Protein AF-A0A1M4V3B3-F1 (afdb_monomer_lite)

Organism: NCBI:txid1121256

Sequence (159 aa):
MYYIPIIVGAFLYNYRYAIVFPVLSISGQLLTLYLPDKSDVLLTLFEISIPIYFVVFALIAKLKVKAEAVQEYYSKFSQSMQDTINALLSALEAKDLYTYNHSNRVSRLAKLIAQKMDLASKEIEKIYLAARLHDIGKIGINTTILNKPQKLSAEEFAL

pLDDT: mean 81.28, std 12.34, range [48.88, 98.0]

Structure (mmCIF, N/CA/C/O backbone):
data_AF-A0A1M4V3B3-F1
#
_entry.id   AF-A0A1M4V3B3-F1
#
loop_
_atom_site.group_PDB
_atom_site.id
_atom_site.type_symbol
_atom_site.label_atom_id
_atom_site.label_alt_id
_atom_site.label_comp_id
_atom_site.label_asym_id
_atom_site.label_entity_id
_atom_site.label_seq_id
_atom_site.pdbx_PDB_ins_code
_atom_site.Cartn_x
_atom_site.Cartn_y
_atom_site.Cartn_z
_atom_site.occupancy
_atom_site.B_iso_or_equiv
_atom_site.auth_seq_id
_atom_site.auth_comp_id
_atom_site.auth_asym_id
_atom_site.auth_atom_id
_atom_site.pdbx_PDB_model_num
ATOM 1 N N . MET A 1 1 ? 37.498 0.031 -35.276 1.00 48.88 1 MET A N 1
ATOM 2 C CA . MET A 1 1 ? 36.754 0.687 -34.172 1.00 48.88 1 MET A CA 1
ATOM 3 C C . MET A 1 1 ? 35.362 0.093 -33.891 1.00 48.88 1 MET A C 1
ATOM 5 O O . MET A 1 1 ? 34.797 0.418 -32.858 1.00 48.88 1 MET A O 1
ATOM 9 N N . TYR A 1 2 ? 34.824 -0.820 -34.713 1.00 52.53 2 TYR A N 1
ATOM 10 C CA . TYR A 1 2 ? 33.438 -1.320 -34.599 1.00 52.53 2 TYR A CA 1
ATOM 11 C C . TYR A 1 2 ? 33.130 -2.282 -33.429 1.00 52.53 2 TYR A C 1
ATOM 13 O O . TYR A 1 2 ? 31.967 -2.576 -33.174 1.00 52.53 2 TYR A O 1
ATOM 21 N N . TYR A 1 3 ? 34.137 -2.766 -32.694 1.00 53.47 3 TYR A N 1
ATOM 22 C CA . TYR A 1 3 ? 33.947 -3.783 -31.643 1.00 53.47 3 TYR A CA 1
ATOM 23 C C . TYR A 1 3 ? 33.715 -3.210 -30.238 1.00 53.47 3 TYR A C 1
ATOM 25 O O . TYR A 1 3 ? 33.175 -3.899 -29.376 1.00 53.47 3 TYR A O 1
ATOM 33 N N . ILE A 1 4 ? 34.075 -1.945 -29.998 1.00 61.44 4 ILE A N 1
ATOM 34 C CA . ILE A 1 4 ? 33.922 -1.302 -28.681 1.00 61.44 4 ILE A CA 1
ATOM 35 C C . ILE A 1 4 ? 32.439 -1.212 -28.260 1.00 61.44 4 ILE A C 1
ATOM 37 O O . ILE A 1 4 ? 32.133 -1.604 -27.134 1.00 61.44 4 ILE A O 1
ATOM 41 N N . PRO A 1 5 ? 31.487 -0.821 -29.134 1.00 60.59 5 PRO A N 1
ATOM 42 C CA . PRO A 1 5 ? 30.065 -0.797 -28.777 1.00 60.59 5 PRO A CA 1
ATOM 43 C C . PRO A 1 5 ? 29.489 -2.186 -28.466 1.00 60.59 5 PRO A C 1
ATOM 45 O O . PRO A 1 5 ? 28.605 -2.310 -27.624 1.00 60.59 5 PRO A O 1
ATOM 48 N N . ILE A 1 6 ? 30.014 -3.238 -29.107 1.00 59.03 6 ILE A N 1
ATOM 49 C CA . ILE A 1 6 ? 29.575 -4.629 -28.916 1.00 59.03 6 ILE A CA 1
ATOM 50 C C . ILE A 1 6 ? 30.006 -5.139 -27.538 1.00 59.03 6 ILE A C 1
ATOM 52 O O . ILE A 1 6 ? 29.197 -5.707 -26.806 1.00 59.03 6 ILE A O 1
ATOM 56 N N . ILE A 1 7 ? 31.263 -4.892 -27.159 1.00 63.47 7 ILE A N 1
ATOM 57 C CA . ILE A 1 7 ? 31.812 -5.303 -25.859 1.00 63.47 7 ILE A CA 1
ATOM 58 C C . ILE A 1 7 ? 31.117 -4.541 -24.721 1.00 63.47 7 ILE A C 1
ATOM 60 O O . ILE A 1 7 ? 30.726 -5.144 -23.722 1.00 63.47 7 ILE A O 1
ATOM 64 N N . VAL A 1 8 ? 30.887 -3.236 -24.893 1.00 63.16 8 VAL A N 1
ATOM 65 C CA . VAL A 1 8 ? 30.185 -2.402 -23.904 1.00 63.16 8 VAL A CA 1
ATOM 66 C C . VAL A 1 8 ? 28.704 -2.790 -23.795 1.00 63.16 8 VAL A C 1
ATOM 68 O O . VAL A 1 8 ? 28.176 -2.888 -22.688 1.00 63.16 8 VAL A O 1
ATOM 71 N N . GLY A 1 9 ? 28.041 -3.095 -24.915 1.00 58.53 9 GLY A N 1
ATOM 72 C CA . GLY A 1 9 ? 26.661 -3.587 -24.926 1.00 58.53 9 GLY A CA 1
ATOM 73 C C . GLY A 1 9 ? 26.503 -4.942 -24.229 1.00 58.53 9 GLY A C 1
ATOM 74 O O . GLY A 1 9 ? 25.547 -5.140 -23.480 1.00 58.53 9 GLY A O 1
ATOM 75 N N . ALA A 1 10 ? 27.469 -5.848 -24.410 1.00 59.47 10 ALA A N 1
ATOM 76 C CA . ALA A 1 10 ? 27.496 -7.149 -23.745 1.00 59.47 10 ALA A CA 1
ATOM 77 C C . ALA A 1 10 ? 27.733 -7.040 -22.231 1.00 59.47 10 ALA A C 1
ATOM 79 O O . ALA A 1 10 ? 27.096 -7.757 -21.458 1.00 59.47 10 ALA A O 1
ATOM 80 N N . PHE A 1 11 ? 28.617 -6.130 -21.814 1.00 62.00 11 PHE A N 1
ATOM 81 C CA . PHE A 1 11 ? 28.957 -5.917 -20.407 1.00 62.00 11 PHE A CA 1
ATOM 82 C C . PHE A 1 11 ? 27.821 -5.245 -19.621 1.00 62.00 11 PHE A C 1
ATOM 84 O O . PHE A 1 11 ? 27.613 -5.557 -18.452 1.00 62.00 11 PHE A O 1
ATOM 91 N N . LEU A 1 12 ? 27.058 -4.348 -20.256 1.00 58.66 12 LEU A N 1
ATOM 92 C CA . LEU A 1 12 ? 26.031 -3.556 -19.574 1.00 58.66 12 LEU A CA 1
ATOM 93 C C . LEU A 1 12 ? 24.624 -4.188 -19.563 1.00 58.66 12 LEU A C 1
ATOM 95 O O . LEU A 1 12 ? 23.831 -3.827 -18.695 1.00 58.66 12 LEU A O 1
ATOM 99 N N . TYR A 1 13 ? 24.276 -5.099 -20.489 1.00 59.50 13 TYR A N 1
ATOM 100 C CA . TYR A 1 13 ? 22.854 -5.399 -20.769 1.00 59.50 13 TYR A CA 1
ATOM 101 C C . TYR A 1 13 ? 22.441 -6.875 -20.885 1.00 59.50 13 TYR A C 1
ATOM 103 O O . TYR A 1 13 ? 21.422 -7.182 -21.509 1.00 59.50 13 TYR A O 1
ATOM 111 N N . ASN A 1 14 ? 23.135 -7.773 -20.181 1.00 61.94 14 ASN A N 1
ATOM 112 C CA . ASN A 1 14 ? 22.821 -9.207 -20.101 1.00 61.94 14 ASN A CA 1
ATOM 113 C C . ASN A 1 14 ? 23.063 -9.956 -21.438 1.00 61.94 14 ASN A C 1
ATOM 115 O O . ASN A 1 14 ? 22.655 -9.533 -22.520 1.00 61.94 14 ASN A O 1
ATOM 119 N N . TYR A 1 15 ? 23.735 -11.109 -21.366 1.00 58.41 15 TYR A N 1
ATOM 120 C CA . TYR A 1 15 ? 24.391 -11.778 -22.508 1.00 58.41 15 TYR A CA 1
ATOM 121 C C . TYR A 1 15 ? 23.460 -12.149 -23.678 1.00 58.41 15 TYR A C 1
ATOM 123 O O . TYR A 1 15 ? 23.917 -12.346 -24.803 1.00 58.41 15 TYR A O 1
ATOM 131 N N . ARG A 1 16 ? 22.147 -12.233 -23.431 1.00 59.16 16 ARG A N 1
ATOM 132 C CA . ARG A 1 16 ? 21.140 -12.670 -24.411 1.00 59.16 16 ARG A CA 1
ATOM 133 C C . ARG A 1 16 ? 20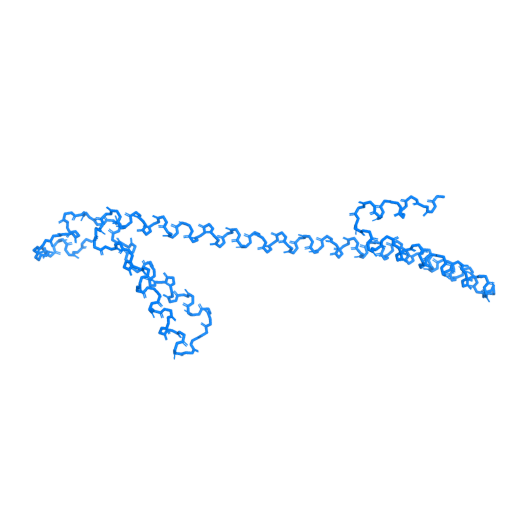.996 -11.733 -25.613 1.00 59.16 16 ARG A C 1
ATOM 135 O O . ARG A 1 16 ? 20.650 -12.204 -26.690 1.00 59.16 16 ARG A O 1
ATOM 142 N N . TYR A 1 17 ? 21.286 -10.441 -25.455 1.00 60.06 17 TYR A N 1
ATOM 143 C CA . TYR A 1 17 ? 21.164 -9.451 -26.538 1.00 60.06 17 TYR A CA 1
ATOM 144 C C . TYR A 1 17 ? 22.509 -9.074 -27.169 1.00 60.06 17 TYR A C 1
ATOM 146 O O . TYR A 1 17 ? 22.540 -8.498 -28.255 1.00 60.06 17 TYR A O 1
ATOM 154 N N . ALA A 1 18 ? 23.619 -9.473 -26.541 1.00 60.25 18 ALA A N 1
ATOM 155 C CA . ALA A 1 18 ? 24.977 -9.238 -27.027 1.00 60.25 18 ALA A CA 1
ATOM 156 C C . ALA A 1 18 ? 25.266 -9.916 -28.377 1.00 60.25 18 ALA A C 1
ATOM 158 O O . ALA A 1 18 ? 26.122 -9.452 -29.119 1.00 60.25 18 ALA A O 1
ATOM 159 N N . ILE A 1 19 ? 24.549 -11.000 -28.696 1.00 60.59 19 ILE A N 1
ATOM 160 C CA . ILE A 1 19 ? 24.744 -11.802 -29.915 1.00 60.59 19 ILE A CA 1
ATOM 161 C C . ILE A 1 19 ? 23.908 -11.263 -31.089 1.00 60.59 19 ILE A C 1
ATOM 163 O O . ILE A 1 19 ? 24.300 -11.400 -32.244 1.00 60.59 19 ILE A O 1
ATOM 167 N N . VAL A 1 20 ? 22.791 -10.583 -30.811 1.00 66.62 20 VAL A N 1
ATOM 168 C CA . VAL A 1 20 ? 21.861 -10.096 -31.846 1.00 66.62 20 VAL A CA 1
ATOM 169 C C . VAL A 1 20 ? 22.496 -8.987 -32.694 1.00 66.62 20 VAL A C 1
ATOM 171 O O . VAL A 1 20 ? 22.383 -8.997 -33.918 1.00 66.62 20 VAL A O 1
ATOM 174 N N . PHE A 1 21 ? 23.219 -8.062 -32.058 1.00 67.44 21 PHE A N 1
ATOM 175 C CA . PHE A 1 21 ? 23.859 -6.936 -32.744 1.00 67.44 21 PHE A CA 1
ATOM 176 C C . PHE A 1 21 ? 25.006 -7.352 -33.692 1.00 67.44 21 PHE A C 1
ATOM 178 O O . PHE A 1 21 ? 25.000 -6.900 -34.839 1.00 67.44 21 PHE A O 1
ATOM 185 N N . PRO A 1 22 ? 25.956 -8.228 -33.298 1.00 67.06 22 PRO A N 1
ATOM 186 C CA . PRO A 1 22 ? 26.978 -8.758 -34.202 1.00 67.06 22 PRO A CA 1
ATOM 187 C C . PRO A 1 22 ? 26.399 -9.499 -35.407 1.00 67.06 22 PRO A C 1
ATOM 189 O O . PRO A 1 22 ? 26.873 -9.303 -36.521 1.00 67.06 22 PRO A O 1
ATOM 192 N N . VAL A 1 23 ? 25.361 -10.317 -35.200 1.00 72.44 23 VAL A N 1
ATOM 193 C CA . VAL A 1 23 ? 24.738 -11.100 -36.279 1.00 72.44 23 VAL A CA 1
ATOM 194 C C . VAL A 1 23 ? 24.070 -10.183 -37.304 1.00 72.44 23 VAL A C 1
ATOM 196 O O . VAL A 1 23 ? 24.295 -10.353 -38.501 1.00 72.44 23 VAL A O 1
ATOM 199 N N . LEU A 1 24 ? 23.324 -9.167 -36.853 1.00 69.94 24 LEU A N 1
ATOM 200 C CA . LEU A 1 24 ? 22.742 -8.163 -37.748 1.00 69.94 24 LEU A CA 1
ATOM 201 C C . LEU A 1 24 ? 23.834 -7.398 -38.510 1.00 69.94 24 LEU A C 1
ATOM 203 O O . LEU A 1 24 ? 23.735 -7.281 -39.730 1.00 69.94 24 LEU A O 1
ATOM 207 N N . SER A 1 25 ? 24.902 -6.970 -37.821 1.00 69.69 25 SER A N 1
ATOM 208 C CA . SER A 1 25 ? 26.067 -6.283 -38.412 1.00 69.69 25 SER A CA 1
ATOM 209 C C . SER A 1 25 ? 26.710 -7.073 -39.555 1.00 69.69 25 SER A C 1
ATOM 211 O O . SER A 1 25 ? 26.855 -6.568 -40.670 1.00 69.69 25 SER A O 1
ATOM 213 N N . ILE A 1 26 ? 27.017 -8.347 -39.302 1.00 74.62 26 ILE A N 1
ATOM 214 C CA . ILE A 1 26 ? 27.638 -9.242 -40.284 1.00 74.62 26 ILE A CA 1
ATOM 215 C C . ILE A 1 26 ? 26.679 -9.516 -41.451 1.00 74.62 26 ILE A C 1
ATOM 217 O O . ILE A 1 26 ? 27.102 -9.513 -42.605 1.00 74.62 26 ILE A O 1
ATOM 221 N N . SER A 1 27 ? 25.383 -9.705 -41.179 1.00 73.88 27 SER A N 1
ATOM 222 C CA . SER A 1 27 ? 24.386 -9.951 -42.230 1.00 73.88 27 SER A CA 1
ATOM 223 C C . SER A 1 27 ? 24.193 -8.754 -43.173 1.00 73.88 27 SER A C 1
ATOM 225 O O . SER A 1 27 ? 24.071 -8.951 -44.381 1.00 73.88 27 SER A O 1
ATOM 227 N N . GLY A 1 28 ? 24.244 -7.521 -42.650 1.00 70.88 28 GLY A N 1
ATOM 228 C CA . GLY A 1 28 ? 24.169 -6.294 -43.450 1.00 70.88 28 GLY A CA 1
ATOM 229 C C . GLY A 1 28 ? 25.388 -6.116 -44.357 1.00 70.88 28 GLY A C 1
ATOM 230 O O . GLY A 1 28 ? 25.231 -5.846 -45.546 1.00 70.88 28 GLY A O 1
ATOM 231 N N . GLN A 1 29 ? 26.590 -6.371 -43.826 1.00 72.75 29 GLN A N 1
ATOM 232 C CA . GLN A 1 29 ? 27.839 -6.355 -44.603 1.00 72.75 29 GLN A CA 1
ATOM 233 C C . GLN A 1 29 ? 27.879 -7.452 -45.681 1.00 72.75 29 GLN A C 1
ATOM 235 O O . GLN A 1 29 ? 28.401 -7.241 -46.777 1.00 72.75 29 GLN A O 1
ATOM 240 N N . LEU A 1 30 ? 27.296 -8.623 -45.407 1.00 74.38 30 LEU A N 1
ATOM 241 C CA . LEU A 1 30 ? 27.206 -9.703 -46.389 1.00 74.38 30 LEU A CA 1
ATOM 242 C C . LEU A 1 30 ? 26.225 -9.365 -47.524 1.00 74.38 30 LEU A C 1
ATOM 244 O O . LEU A 1 30 ? 26.514 -9.641 -48.686 1.00 74.38 30 LEU A O 1
ATOM 248 N N . LEU A 1 31 ? 25.093 -8.724 -47.216 1.00 72.88 31 LEU A N 1
ATOM 249 C CA . LEU A 1 31 ? 24.098 -8.310 -48.214 1.00 72.88 31 LEU A CA 1
ATOM 250 C C . LEU A 1 31 ? 24.669 -7.288 -49.209 1.00 72.88 31 LEU A C 1
ATOM 252 O O . LEU A 1 31 ? 24.356 -7.336 -50.399 1.00 72.88 31 LEU A O 1
ATOM 256 N N . THR A 1 32 ? 25.552 -6.402 -48.747 1.00 70.31 32 THR A N 1
ATOM 257 C CA . THR A 1 32 ? 26.202 -5.395 -49.598 1.00 70.31 32 THR A CA 1
ATOM 258 C C . THR A 1 32 ? 27.200 -5.992 -50.591 1.00 70.31 32 THR A C 1
ATOM 260 O O . THR A 1 32 ? 27.402 -5.412 -51.652 1.00 70.31 32 THR A O 1
ATOM 263 N N . LEU A 1 33 ? 27.749 -7.184 -50.315 1.00 73.75 33 LEU A N 1
ATOM 264 C CA . LEU A 1 33 ? 28.568 -7.933 -51.280 1.00 73.75 33 LEU A CA 1
ATOM 265 C C . LEU A 1 33 ? 27.731 -8.539 -52.421 1.00 73.75 33 LEU A C 1
ATOM 267 O O . LEU A 1 33 ? 28.261 -8.772 -53.504 1.00 73.75 33 LEU A O 1
ATOM 271 N N . TYR A 1 34 ? 26.436 -8.785 -52.196 1.00 78.88 34 TYR A N 1
ATOM 272 C CA . TYR A 1 34 ? 25.531 -9.398 -53.176 1.00 78.88 34 TYR A CA 1
ATOM 273 C C . TYR A 1 34 ? 24.775 -8.384 -54.054 1.00 78.88 34 TYR A C 1
ATOM 275 O O . TYR A 1 34 ? 24.263 -8.765 -55.104 1.00 78.88 34 TYR A O 1
ATOM 283 N N . LEU A 1 35 ? 24.697 -7.108 -53.654 1.00 76.12 35 LEU A N 1
ATOM 284 C CA . LEU A 1 35 ? 23.976 -6.046 -54.377 1.00 76.12 35 LEU A CA 1
ATOM 285 C C . LEU A 1 35 ? 24.865 -4.801 -54.601 1.00 76.12 35 LEU A C 1
ATOM 287 O O . LEU A 1 35 ? 24.595 -3.742 -54.028 1.00 76.12 35 LEU A O 1
ATOM 291 N N . PRO A 1 36 ? 25.914 -4.908 -55.439 1.00 69.00 36 PRO A N 1
ATOM 292 C CA . PRO A 1 36 ? 26.947 -3.877 -55.581 1.00 69.00 36 PRO A CA 1
ATOM 293 C C . PRO A 1 36 ? 26.435 -2.558 -56.177 1.00 69.00 36 PRO A C 1
ATOM 295 O O . PRO A 1 36 ? 26.917 -1.497 -55.814 1.00 69.00 36 PRO A O 1
ATOM 298 N N . ASP A 1 37 ? 25.410 -2.592 -57.031 1.00 76.69 37 ASP A N 1
ATOM 299 C CA . ASP A 1 37 ? 24.889 -1.394 -57.717 1.00 76.69 37 ASP A CA 1
ATOM 300 C C . ASP A 1 37 ? 24.049 -0.474 -56.798 1.00 76.69 37 ASP A C 1
ATOM 302 O O . ASP A 1 37 ? 23.698 0.649 -57.149 1.00 76.69 37 ASP A O 1
ATOM 306 N N . LYS A 1 38 ? 23.703 -0.948 -55.590 1.00 67.62 38 LYS A N 1
ATOM 307 C CA . LYS A 1 38 ? 22.958 -0.191 -54.564 1.00 67.62 38 LYS A CA 1
ATOM 308 C C . LYS A 1 38 ? 23.687 -0.146 -53.215 1.00 67.62 38 LYS A C 1
ATOM 310 O O . LYS A 1 38 ? 23.074 0.221 -52.208 1.00 67.62 38 LYS A O 1
ATOM 315 N N . SER A 1 39 ? 24.966 -0.534 -53.175 1.00 69.69 39 SER A N 1
ATOM 316 C CA . SER A 1 39 ? 25.714 -0.759 -51.933 1.00 69.69 39 SER A CA 1
ATOM 317 C C . SER A 1 39 ? 25.824 0.490 -51.065 1.00 69.69 39 SER A C 1
ATOM 319 O O . SER A 1 39 ? 25.654 0.389 -49.856 1.00 69.69 39 SER A O 1
ATOM 321 N N . ASP A 1 40 ? 26.025 1.668 -51.658 1.00 76.31 40 ASP A N 1
ATOM 322 C CA . ASP A 1 40 ? 26.339 2.891 -50.903 1.00 76.31 40 ASP A CA 1
ATOM 323 C C . ASP A 1 40 ? 25.141 3.416 -50.101 1.00 76.31 40 ASP A C 1
ATOM 325 O O . ASP A 1 40 ? 25.266 3.801 -48.935 1.00 76.31 40 ASP A O 1
ATOM 329 N N . VAL A 1 41 ? 23.943 3.365 -50.689 1.00 78.44 41 VAL A N 1
ATOM 330 C CA . VAL A 1 41 ? 22.705 3.763 -50.000 1.00 78.44 41 VAL A CA 1
ATOM 331 C C . VAL A 1 41 ? 22.342 2.736 -48.926 1.00 78.44 41 VAL A C 1
ATOM 333 O O . VAL A 1 41 ? 21.962 3.111 -47.816 1.00 78.44 41 VAL A O 1
ATOM 336 N N . LEU A 1 42 ? 22.492 1.441 -49.223 1.00 73.88 42 LEU A N 1
ATOM 337 C CA . LEU A 1 42 ? 22.191 0.363 -48.276 1.00 73.88 42 LEU A CA 1
ATOM 338 C C . LEU A 1 42 ? 23.151 0.354 -47.078 1.00 73.88 42 LEU A C 1
ATOM 340 O O . LEU A 1 42 ? 22.691 0.195 -45.948 1.00 73.88 42 LEU A O 1
ATOM 344 N N . LEU A 1 43 ? 24.447 0.588 -47.300 1.00 72.56 43 LEU A N 1
ATOM 345 C CA . LEU A 1 43 ? 25.453 0.724 -46.242 1.00 72.56 43 LEU A CA 1
ATOM 346 C C . LEU A 1 43 ? 25.137 1.907 -45.328 1.00 72.56 43 LEU A C 1
ATOM 348 O O . LEU A 1 43 ? 25.102 1.748 -44.111 1.00 72.56 43 LEU A O 1
ATOM 352 N N . THR A 1 44 ? 24.821 3.066 -45.908 1.00 76.06 44 THR A N 1
ATOM 353 C CA . THR A 1 44 ? 24.503 4.273 -45.133 1.00 76.06 44 THR A CA 1
ATOM 354 C C . THR A 1 44 ? 23.259 4.076 -44.257 1.00 76.06 44 THR A C 1
ATOM 356 O O . THR A 1 44 ? 23.263 4.408 -43.071 1.00 76.06 44 THR A O 1
ATOM 359 N N . LEU A 1 45 ? 22.190 3.486 -44.807 1.00 76.38 45 LEU A N 1
ATOM 360 C CA . LEU A 1 45 ? 20.974 3.173 -44.043 1.00 76.38 45 LEU A CA 1
ATOM 361 C C . LEU A 1 45 ? 21.248 2.163 -42.923 1.00 76.38 45 LEU A C 1
ATOM 363 O O . LEU A 1 45 ? 20.711 2.289 -41.819 1.00 76.38 45 LEU A O 1
ATOM 367 N N . PHE A 1 46 ? 22.102 1.178 -43.197 1.00 74.69 46 PHE A N 1
ATOM 368 C CA . PHE A 1 46 ? 22.487 0.166 -42.228 1.00 74.69 46 PHE A CA 1
ATOM 369 C C . PHE A 1 46 ? 23.277 0.765 -41.058 1.00 74.69 46 PHE A C 1
ATOM 371 O O . PHE A 1 46 ? 22.909 0.549 -39.899 1.00 74.69 46 PHE A O 1
ATOM 378 N N . GLU A 1 47 ? 24.291 1.584 -41.341 1.00 75.94 47 GLU A N 1
ATOM 379 C CA . GLU A 1 47 ? 25.110 2.256 -40.327 1.00 75.94 47 GLU A CA 1
ATOM 380 C C . GLU A 1 47 ? 24.292 3.190 -39.428 1.00 75.94 47 GLU A C 1
ATOM 382 O O . GLU A 1 47 ? 24.537 3.240 -38.223 1.00 75.94 47 GLU A O 1
ATOM 387 N N . ILE A 1 48 ? 23.277 3.868 -39.974 1.00 79.12 48 ILE A N 1
ATOM 388 C CA . ILE A 1 48 ? 22.374 4.742 -39.206 1.00 79.12 48 ILE A CA 1
ATOM 389 C C . ILE A 1 48 ? 21.382 3.931 -38.354 1.00 79.12 48 ILE A C 1
ATOM 391 O O . ILE A 1 48 ? 20.999 4.361 -37.264 1.00 79.12 48 ILE A O 1
ATOM 395 N N . SER A 1 49 ? 20.974 2.740 -38.799 1.00 77.38 49 SER A N 1
ATOM 396 C CA . SER A 1 49 ? 20.005 1.912 -38.067 1.00 77.38 49 SER A CA 1
ATOM 397 C C . SER A 1 49 ? 20.561 1.351 -36.750 1.00 77.38 49 SER A C 1
ATOM 399 O O . SER A 1 49 ? 19.844 1.295 -35.750 1.00 77.38 49 SER A O 1
ATOM 401 N N . ILE A 1 50 ? 21.850 0.998 -36.703 1.00 77.31 50 ILE A N 1
ATOM 402 C CA . ILE A 1 50 ? 22.517 0.428 -35.519 1.00 77.31 50 ILE A CA 1
ATOM 403 C C . ILE A 1 50 ? 22.419 1.340 -34.279 1.00 77.31 50 ILE A C 1
ATOM 405 O O . ILE A 1 50 ? 21.944 0.866 -33.240 1.00 77.31 50 ILE A O 1
ATOM 409 N N . PRO A 1 51 ? 22.828 2.627 -34.326 1.00 80.31 51 PRO A N 1
ATOM 410 C CA . PRO A 1 51 ? 22.719 3.514 -33.173 1.00 80.31 51 PRO A CA 1
ATOM 411 C C . PRO A 1 51 ? 21.259 3.775 -32.789 1.00 80.31 51 PRO A C 1
ATOM 413 O O . PRO A 1 51 ? 20.968 3.881 -31.599 1.00 80.31 51 PRO A O 1
ATOM 416 N N . ILE A 1 52 ? 20.327 3.806 -33.750 1.00 82.12 52 ILE A N 1
ATOM 417 C CA . ILE A 1 52 ? 18.892 3.940 -33.459 1.00 82.12 52 ILE A CA 1
ATOM 418 C C . ILE A 1 52 ? 18.405 2.740 -32.640 1.00 82.12 52 ILE A C 1
ATOM 420 O O . ILE A 1 52 ? 17.806 2.930 -31.580 1.00 82.12 52 ILE A O 1
ATOM 424 N N . TYR A 1 53 ? 18.705 1.511 -33.070 1.00 79.12 53 TYR A N 1
ATOM 425 C CA . TYR A 1 53 ? 18.336 0.307 -32.322 1.00 79.12 53 TYR A CA 1
ATOM 426 C C . TYR A 1 53 ? 18.977 0.269 -30.935 1.00 79.12 53 TYR A C 1
ATOM 428 O O . TYR A 1 53 ? 18.309 -0.097 -29.968 1.00 79.12 53 TYR A O 1
ATOM 436 N N . PHE A 1 54 ? 20.238 0.691 -30.814 1.00 79.25 54 PHE A N 1
ATOM 437 C CA . PHE A 1 54 ? 20.920 0.780 -29.524 1.00 79.25 54 PHE A CA 1
ATOM 438 C C . PHE A 1 54 ? 20.223 1.765 -28.574 1.00 79.25 54 PHE A C 1
ATOM 440 O O . PHE A 1 54 ? 19.943 1.419 -27.425 1.00 79.25 54 PHE A O 1
ATOM 447 N N . VAL A 1 55 ? 19.880 2.966 -29.054 1.00 83.75 55 VAL A N 1
ATOM 448 C CA . VAL A 1 55 ? 19.179 3.984 -28.255 1.00 83.75 55 VAL A CA 1
ATOM 449 C C . VAL A 1 55 ? 17.787 3.500 -27.851 1.00 83.75 55 VAL A C 1
ATOM 451 O O . VAL A 1 55 ? 17.439 3.572 -26.672 1.00 83.75 55 VAL A O 1
ATOM 454 N N . VAL A 1 56 ? 17.002 2.958 -28.787 1.00 83.88 56 VAL A N 1
ATOM 455 C CA . VAL A 1 56 ? 15.658 2.423 -28.504 1.00 83.88 56 VAL A CA 1
ATOM 456 C C . VAL A 1 56 ? 15.727 1.306 -27.464 1.00 83.88 56 VAL A C 1
ATOM 458 O O . VAL A 1 56 ? 14.963 1.307 -26.497 1.00 83.88 56 VAL A O 1
ATOM 461 N N . PHE A 1 57 ? 16.673 0.381 -27.609 1.00 80.38 57 PHE A N 1
ATOM 462 C CA . PHE A 1 57 ? 16.872 -0.698 -26.649 1.00 80.38 57 PHE A CA 1
ATOM 463 C C . PHE A 1 57 ? 17.268 -0.171 -25.262 1.00 80.38 57 PHE A C 1
ATOM 465 O O . PHE A 1 57 ? 16.670 -0.577 -24.264 1.00 80.38 57 PHE A O 1
ATOM 472 N N . ALA A 1 58 ? 18.214 0.771 -25.184 1.00 79.62 58 ALA A N 1
ATOM 473 C CA . ALA A 1 58 ? 18.631 1.386 -23.924 1.00 79.62 58 ALA A CA 1
ATOM 474 C C . ALA A 1 58 ? 17.465 2.107 -23.222 1.00 79.62 58 ALA A C 1
ATOM 476 O O . ALA A 1 58 ? 17.324 2.018 -21.998 1.00 79.62 58 ALA A O 1
ATOM 477 N N . LEU A 1 59 ? 16.589 2.771 -23.985 1.00 83.81 59 LEU A N 1
ATOM 478 C CA . LEU A 1 59 ? 15.367 3.383 -23.460 1.00 83.81 59 LEU A CA 1
ATOM 479 C C . LEU A 1 59 ? 14.403 2.331 -22.901 1.00 83.81 59 LEU A C 1
ATOM 481 O O . LEU A 1 59 ? 13.937 2.490 -21.774 1.00 83.81 59 LEU A O 1
ATOM 485 N N . ILE A 1 60 ? 14.146 1.240 -23.628 1.00 85.00 60 ILE A N 1
ATOM 486 C CA . ILE A 1 60 ? 13.276 0.146 -23.162 1.00 85.00 60 ILE A CA 1
ATOM 487 C C . ILE A 1 60 ? 13.842 -0.499 -21.892 1.00 85.00 60 ILE A C 1
ATOM 489 O O . ILE A 1 60 ? 13.099 -0.729 -20.937 1.00 85.00 60 ILE A O 1
ATOM 493 N N . ALA A 1 61 ? 15.150 -0.756 -21.843 1.00 81.38 61 ALA A N 1
ATOM 494 C CA . ALA A 1 61 ? 15.809 -1.297 -20.658 1.00 81.38 61 ALA A CA 1
ATOM 495 C C . ALA A 1 61 ? 15.648 -0.357 -19.452 1.00 81.38 61 ALA A C 1
ATOM 497 O O . ALA A 1 61 ? 15.241 -0.791 -18.374 1.00 81.38 61 ALA A O 1
ATOM 498 N N . LYS A 1 62 ? 15.873 0.949 -19.643 1.00 84.88 62 LYS A N 1
ATOM 499 C CA . LYS A 1 62 ? 15.681 1.962 -18.594 1.00 84.88 62 LYS A CA 1
ATOM 500 C C . LYS A 1 62 ? 14.223 2.057 -18.136 1.00 84.88 62 LYS A C 1
ATOM 502 O O . LYS A 1 62 ? 13.978 2.248 -16.946 1.00 84.88 62 LYS A O 1
ATOM 507 N N . LEU A 1 63 ? 13.263 1.921 -19.053 1.00 88.50 63 LEU A N 1
ATOM 508 C CA . LEU A 1 63 ? 11.835 1.897 -18.726 1.00 88.50 63 LEU A CA 1
ATOM 509 C C . LEU A 1 63 ? 11.468 0.671 -17.886 1.00 88.50 63 LEU A C 1
ATOM 511 O O . LEU A 1 63 ? 10.736 0.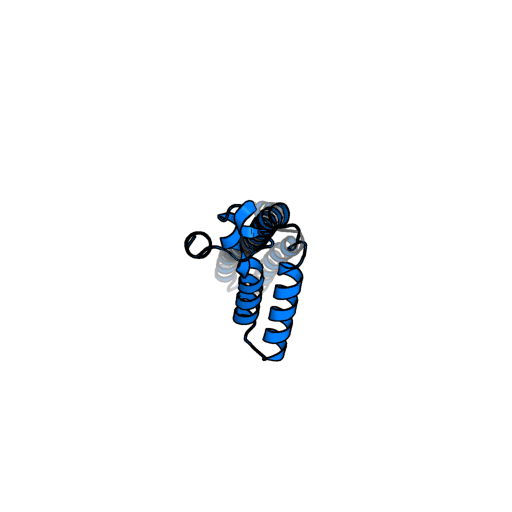827 -16.914 1.00 88.50 63 LEU A O 1
ATOM 515 N N . LYS A 1 64 ? 12.016 -0.510 -18.199 1.00 87.25 64 LYS A N 1
ATOM 516 C CA . LYS A 1 64 ? 11.802 -1.730 -17.403 1.00 87.25 64 LYS A CA 1
ATOM 517 C C . LYS A 1 64 ? 12.332 -1.589 -15.979 1.00 87.25 64 LYS A C 1
ATOM 519 O O . LYS A 1 64 ? 11.570 -1.788 -15.043 1.00 87.25 64 LYS A O 1
ATOM 524 N N . VAL A 1 65 ? 13.581 -1.144 -15.821 1.00 90.50 65 VAL A N 1
ATOM 525 C CA . VAL A 1 65 ? 14.183 -0.924 -14.491 1.00 90.50 65 VAL A CA 1
ATOM 526 C C . VAL A 1 65 ? 13.364 0.080 -13.676 1.00 90.50 65 VAL A C 1
ATOM 528 O O . VAL A 1 65 ? 13.101 -0.135 -12.496 1.00 90.50 65 VAL A O 1
ATOM 531 N N . LYS A 1 66 ? 12.910 1.174 -14.302 1.00 91.25 66 LYS A N 1
ATOM 532 C CA . LYS A 1 66 ? 12.029 2.139 -13.631 1.00 91.25 66 LYS A CA 1
ATOM 533 C C . LYS A 1 66 ? 10.675 1.534 -13.255 1.00 91.25 66 LYS A C 1
ATOM 535 O O . LYS A 1 66 ? 10.187 1.828 -12.170 1.00 91.25 66 LYS A O 1
ATOM 540 N N . ALA A 1 67 ? 10.067 0.729 -14.123 1.00 94.19 67 ALA A N 1
ATOM 541 C CA . ALA A 1 67 ? 8.785 0.084 -13.846 1.00 94.19 67 ALA A CA 1
ATOM 542 C C . ALA A 1 67 ? 8.885 -0.891 -12.661 1.00 94.19 67 ALA A C 1
ATOM 544 O O . ALA A 1 67 ? 8.041 -0.850 -11.768 1.00 94.19 67 ALA A O 1
ATOM 545 N N . GLU A 1 68 ? 9.949 -1.695 -12.609 1.00 94.56 68 GLU A N 1
ATOM 546 C CA . GLU A 1 68 ? 10.240 -2.601 -11.491 1.00 94.56 68 GLU A CA 1
ATOM 547 C C . GLU A 1 68 ? 10.458 -1.825 -10.184 1.00 94.56 68 GLU A C 1
ATOM 549 O O . GLU A 1 68 ? 9.840 -2.143 -9.169 1.00 94.56 68 GLU A O 1
ATOM 554 N N . ALA A 1 69 ? 11.243 -0.742 -10.218 1.00 95.12 69 ALA A N 1
ATOM 555 C CA . ALA A 1 69 ? 11.468 0.110 -9.050 1.00 95.12 69 ALA A CA 1
ATOM 556 C C . ALA A 1 69 ? 10.173 0.762 -8.529 1.00 95.12 69 ALA A C 1
ATOM 558 O O . ALA A 1 69 ? 9.964 0.862 -7.320 1.00 95.12 69 ALA A O 1
ATOM 559 N N . VAL A 1 70 ? 9.280 1.189 -9.429 1.00 96.44 70 VAL A N 1
ATOM 560 C CA . VAL A 1 70 ? 7.960 1.728 -9.064 1.00 96.44 70 VAL A CA 1
ATOM 561 C C . VAL A 1 70 ? 7.099 0.651 -8.403 1.00 96.44 70 VAL A C 1
ATOM 563 O O . VAL A 1 70 ? 6.475 0.912 -7.374 1.00 96.44 70 VAL A O 1
ATOM 566 N N . GLN A 1 71 ? 7.081 -0.565 -8.946 1.00 95.44 71 GLN A N 1
ATOM 567 C CA . GLN A 1 71 ? 6.330 -1.674 -8.362 1.00 95.44 71 GLN A CA 1
ATOM 568 C C . GLN A 1 71 ? 6.855 -2.047 -6.967 1.00 95.44 71 GLN A C 1
ATOM 570 O O . GLN A 1 71 ? 6.065 -2.222 -6.035 1.00 95.44 71 GLN A O 1
ATOM 575 N N . GLU A 1 72 ? 8.175 -2.112 -6.798 1.00 96.50 72 GLU A N 1
ATOM 576 C CA . GLU A 1 72 ? 8.810 -2.360 -5.502 1.00 96.50 72 GLU A CA 1
ATOM 577 C C . GLU A 1 72 ? 8.470 -1.260 -4.486 1.00 96.50 72 GLU A C 1
ATOM 579 O O . GLU A 1 72 ? 8.131 -1.559 -3.337 1.00 96.50 72 GLU A O 1
ATOM 584 N N . TYR A 1 73 ? 8.489 0.006 -4.913 1.00 96.94 73 TYR A N 1
ATOM 585 C CA . TYR A 1 73 ? 8.094 1.141 -4.080 1.00 96.94 73 TYR A CA 1
ATOM 586 C C . TYR A 1 73 ? 6.655 1.000 -3.563 1.00 96.94 73 TYR A C 1
ATOM 588 O O . TYR A 1 73 ? 6.424 1.126 -2.358 1.00 96.94 73 TYR A O 1
ATOM 596 N N . TYR A 1 74 ? 5.696 0.667 -4.435 1.00 94.25 74 TYR A N 1
ATOM 597 C CA . TYR A 1 74 ? 4.306 0.440 -4.024 1.00 94.25 74 TYR A CA 1
ATOM 598 C C . TYR A 1 74 ? 4.161 -0.741 -3.059 1.00 94.25 74 TYR A C 1
ATOM 600 O O . TYR A 1 74 ? 3.406 -0.646 -2.089 1.00 94.25 74 TYR A O 1
ATOM 608 N N . SER A 1 75 ? 4.901 -1.831 -3.279 1.00 94.75 75 SER A N 1
ATOM 609 C CA . SER A 1 75 ? 4.891 -2.986 -2.374 1.00 94.75 75 SER A CA 1
ATOM 610 C C . SER A 1 75 ? 5.409 -2.618 -0.982 1.00 94.75 75 SER A C 1
ATOM 612 O O . SER A 1 75 ? 4.771 -2.940 0.020 1.00 94.75 75 SER A O 1
ATOM 614 N N . LYS A 1 76 ? 6.540 -1.907 -0.906 1.00 95.88 76 LYS A N 1
ATOM 615 C CA . LYS A 1 76 ? 7.124 -1.439 0.362 1.00 95.88 76 LYS A CA 1
ATOM 616 C C . LYS A 1 76 ? 6.202 -0.466 1.089 1.00 95.88 76 LYS A C 1
ATOM 618 O O . LYS A 1 76 ? 6.031 -0.572 2.302 1.00 95.88 76 LYS A O 1
ATOM 623 N N . PHE A 1 77 ? 5.579 0.452 0.354 1.00 94.06 77 PHE A N 1
ATOM 624 C CA . PHE A 1 77 ? 4.607 1.384 0.915 1.00 94.06 77 PHE A CA 1
ATOM 625 C C . PHE A 1 77 ? 3.390 0.654 1.500 1.00 94.06 77 PHE A C 1
ATOM 627 O O . PHE A 1 77 ? 2.999 0.922 2.635 1.00 94.06 77 PHE A O 1
ATOM 634 N N . SER A 1 78 ? 2.825 -0.307 0.760 1.00 90.25 78 SER A N 1
ATOM 635 C CA . SER A 1 78 ? 1.695 -1.114 1.231 1.00 90.25 78 SER A CA 1
ATOM 636 C C . SER A 1 78 ? 2.038 -1.886 2.508 1.00 90.25 78 SER A C 1
ATOM 638 O O . SER A 1 78 ? 1.260 -1.856 3.462 1.00 90.25 78 SER A O 1
ATOM 640 N N . GLN A 1 79 ? 3.224 -2.503 2.566 1.00 92.62 79 GLN A N 1
ATOM 641 C CA . GLN A 1 79 ? 3.693 -3.210 3.759 1.00 92.62 79 GLN A CA 1
ATOM 642 C C . GLN A 1 79 ? 3.833 -2.272 4.965 1.00 92.62 79 GLN A C 1
ATOM 644 O O . GLN A 1 79 ? 3.273 -2.549 6.019 1.00 92.62 79 GLN A O 1
ATOM 649 N N . SER A 1 80 ? 4.492 -1.123 4.797 1.00 95.00 80 SER A N 1
ATOM 650 C CA . SER A 1 80 ? 4.662 -0.128 5.868 1.00 95.00 80 SER A CA 1
ATOM 651 C C . SER A 1 80 ? 3.322 0.376 6.424 1.00 95.00 80 SER A C 1
ATOM 653 O O . SER A 1 80 ? 3.143 0.536 7.635 1.00 95.00 80 SER A O 1
ATOM 655 N N . MET A 1 81 ? 2.328 0.564 5.550 1.00 89.88 81 MET A N 1
ATOM 656 C CA . MET A 1 81 ? 0.974 0.928 5.964 1.00 89.88 81 MET A CA 1
ATOM 657 C C . MET A 1 81 ? 0.311 -0.186 6.790 1.00 89.88 81 MET A C 1
ATOM 659 O O . MET A 1 81 ? -0.315 0.103 7.810 1.00 89.88 81 MET A O 1
ATOM 663 N N . GLN A 1 82 ? 0.468 -1.455 6.393 1.00 87.88 82 GLN A N 1
ATOM 664 C CA . GLN A 1 82 ? -0.025 -2.594 7.176 1.00 87.88 82 GLN A CA 1
ATOM 665 C C . GLN A 1 82 ? 0.664 -2.696 8.538 1.00 87.88 82 GLN A C 1
ATOM 667 O O . GLN A 1 82 ? -0.017 -2.901 9.543 1.00 87.88 82 GLN A O 1
ATOM 672 N N . ASP A 1 83 ? 1.980 -2.505 8.592 1.00 90.88 83 ASP A N 1
ATOM 673 C CA . ASP A 1 83 ? 2.752 -2.528 9.837 1.00 90.88 83 ASP A CA 1
ATOM 674 C C . ASP A 1 83 ? 2.295 -1.414 10.787 1.00 90.88 83 ASP A C 1
ATOM 676 O O . ASP A 1 83 ? 2.071 -1.659 11.972 1.00 90.88 83 ASP A O 1
ATOM 680 N N . THR A 1 84 ? 2.042 -0.215 10.255 1.00 90.69 84 THR A N 1
ATOM 681 C CA . THR A 1 84 ? 1.483 0.911 11.022 1.00 90.69 84 THR A CA 1
ATOM 682 C C . THR A 1 84 ? 0.103 0.579 11.593 1.00 90.69 84 THR A C 1
ATOM 684 O O . THR A 1 84 ? -0.150 0.801 12.777 1.00 90.69 84 THR A O 1
ATOM 687 N N . ILE A 1 85 ? -0.792 0.004 10.781 1.00 86.81 85 ILE A N 1
ATOM 688 C CA . ILE A 1 85 ? -2.117 -0.444 11.238 1.00 86.81 85 ILE A CA 1
ATOM 689 C C . ILE A 1 85 ? -1.976 -1.496 12.343 1.00 86.81 85 ILE A C 1
ATOM 691 O O . ILE A 1 85 ? -2.656 -1.410 13.362 1.00 86.81 85 ILE A O 1
ATOM 695 N N . ASN A 1 86 ? -1.091 -2.478 12.171 1.00 84.69 86 ASN A N 1
ATOM 696 C CA . ASN A 1 86 ? -0.843 -3.515 13.173 1.00 84.69 86 ASN A CA 1
ATOM 697 C C . ASN A 1 86 ? -0.303 -2.929 14.485 1.00 84.69 86 ASN A C 1
ATOM 699 O O . ASN A 1 86 ? -0.735 -3.353 15.556 1.00 84.69 86 ASN A O 1
ATOM 703 N N . ALA A 1 87 ? 0.590 -1.940 14.420 1.00 87.56 87 ALA A N 1
ATOM 704 C CA . ALA A 1 87 ? 1.109 -1.250 15.597 1.00 87.56 87 ALA A CA 1
ATOM 705 C C . ALA A 1 87 ? 0.006 -0.488 16.350 1.00 87.56 87 ALA A C 1
ATOM 707 O O . ALA A 1 87 ? -0.101 -0.613 17.569 1.00 87.56 87 ALA A O 1
ATOM 708 N N . LEU A 1 88 ? -0.858 0.239 15.632 1.00 85.00 88 LEU A N 1
ATOM 709 C CA . LEU A 1 88 ? -2.010 0.932 16.221 1.00 85.00 88 LEU A CA 1
ATOM 710 C C . LEU A 1 88 ? -2.983 -0.036 16.900 1.00 85.00 88 LEU A C 1
ATOM 712 O O . LEU A 1 88 ? -3.439 0.219 18.013 1.00 85.00 88 LEU A O 1
ATOM 716 N N . LEU A 1 89 ? -3.271 -1.163 16.249 1.00 82.00 89 LEU A N 1
ATOM 717 C CA . LEU A 1 89 ? -4.114 -2.208 16.825 1.00 82.00 89 LEU A CA 1
ATOM 718 C C . LEU A 1 89 ? -3.471 -2.828 18.062 1.00 82.00 89 LEU A C 1
ATOM 720 O O . LEU A 1 89 ? -4.151 -2.997 19.063 1.00 82.00 89 LEU A O 1
ATOM 724 N N . SER A 1 90 ? -2.165 -3.087 18.031 1.00 81.38 90 SER A N 1
ATOM 725 C CA . SER A 1 90 ? -1.440 -3.634 19.184 1.00 81.38 90 SER A CA 1
ATOM 726 C C . SER A 1 90 ? -1.454 -2.664 20.370 1.00 81.38 90 SER A C 1
ATOM 728 O O . SER A 1 90 ? -1.604 -3.083 21.514 1.00 81.38 90 SER A O 1
ATOM 730 N N . ALA A 1 91 ? -1.342 -1.357 20.111 1.00 82.75 91 ALA A N 1
ATOM 731 C CA . ALA A 1 91 ? -1.454 -0.324 21.138 1.00 82.75 91 ALA A CA 1
ATOM 732 C C . ALA A 1 91 ? -2.869 -0.250 21.739 1.00 82.75 91 ALA A C 1
ATOM 734 O O . ALA A 1 91 ? -3.011 -0.081 22.951 1.00 82.75 91 ALA A O 1
ATOM 735 N N . LEU A 1 92 ? -3.908 -0.404 20.911 1.00 79.56 92 LEU A N 1
ATOM 736 C CA . LEU A 1 92 ? -5.293 -0.495 21.374 1.00 79.56 92 LEU A CA 1
ATOM 737 C C . LEU A 1 92 ? -5.516 -1.760 22.223 1.00 79.56 92 LEU A C 1
ATOM 739 O O . LEU A 1 92 ? -6.058 -1.666 23.322 1.00 79.56 92 LEU A O 1
ATOM 743 N N . GLU A 1 93 ? -5.031 -2.913 21.762 1.00 76.62 93 GLU A N 1
ATOM 744 C CA . GLU A 1 93 ? -5.135 -4.198 22.468 1.00 76.62 93 GLU A CA 1
ATOM 745 C C . GLU A 1 93 ? -4.396 -4.199 23.813 1.00 76.62 93 GLU A C 1
ATOM 747 O O . GLU A 1 93 ? -4.883 -4.768 24.786 1.00 76.62 93 GLU A O 1
ATOM 752 N N . ALA A 1 94 ? -3.254 -3.513 23.916 1.00 77.62 94 ALA A N 1
ATOM 753 C CA . ALA A 1 94 ? -2.543 -3.356 25.186 1.00 77.62 94 ALA A CA 1
ATOM 754 C C . ALA A 1 94 ? -3.350 -2.562 26.233 1.00 77.62 94 ALA A C 1
ATOM 756 O O . ALA A 1 94 ? -3.133 -2.717 27.436 1.00 77.62 94 ALA A O 1
ATOM 757 N N . LYS A 1 95 ? -4.271 -1.703 25.783 1.00 74.25 95 LYS A N 1
ATOM 758 C CA . LYS A 1 95 ? -5.122 -0.861 26.633 1.00 74.25 95 LYS A CA 1
ATOM 759 C C . LYS A 1 95 ? -6.446 -1.543 27.005 1.00 74.25 95 LYS A C 1
ATOM 761 O O . LYS A 1 95 ? -7.013 -1.250 28.059 1.00 74.25 95 LYS A O 1
ATOM 766 N N . ASP A 1 96 ? -6.914 -2.455 26.159 1.00 68.12 96 ASP A N 1
ATOM 767 C CA . ASP A 1 96 ? -8.167 -3.191 26.308 1.00 68.12 96 ASP A CA 1
ATOM 768 C C . ASP A 1 96 ? -7.926 -4.704 26.142 1.00 68.12 96 ASP A C 1
ATOM 770 O O . ASP A 1 96 ? -7.923 -5.243 25.031 1.00 68.12 96 ASP A O 1
ATOM 774 N N . LEU A 1 97 ? -7.765 -5.402 27.275 1.00 57.94 97 LEU A N 1
ATOM 775 C CA . LEU A 1 97 ? -7.535 -6.854 27.363 1.00 57.94 97 LEU A CA 1
ATOM 776 C C . LEU A 1 97 ? -8.600 -7.697 26.631 1.00 57.94 97 LEU A C 1
ATOM 778 O O . LEU A 1 97 ? -8.329 -8.850 26.292 1.00 57.94 97 LEU A O 1
ATOM 782 N N . TYR A 1 98 ? -9.797 -7.156 26.368 1.00 55.41 98 TYR A N 1
ATOM 783 C CA . TYR A 1 98 ? -10.876 -7.858 25.667 1.00 55.41 98 TYR A CA 1
ATOM 784 C C . TYR A 1 98 ? -10.641 -7.947 24.148 1.00 55.41 98 TYR A C 1
ATOM 786 O O . TYR A 1 98 ? -11.205 -8.808 23.464 1.00 55.41 98 TYR A O 1
ATOM 794 N N . THR A 1 99 ? -9.793 -7.074 23.600 1.00 60.03 99 THR A N 1
ATOM 795 C CA . THR A 1 99 ? -9.676 -6.872 22.149 1.00 60.03 99 THR A CA 1
ATOM 796 C C . THR A 1 99 ? -8.596 -7.698 21.465 1.00 60.03 99 THR A C 1
ATOM 798 O O . THR A 1 99 ? -8.577 -7.702 20.234 1.00 60.03 99 THR A O 1
ATOM 801 N N . TYR A 1 100 ? -7.778 -8.473 22.195 1.00 61.94 100 TYR A N 1
ATOM 802 C CA . TYR A 1 100 ? -6.726 -9.290 21.579 1.00 61.94 100 TYR A CA 1
ATOM 803 C C . TYR A 1 100 ? -7.311 -10.192 20.484 1.00 61.94 100 TYR A C 1
ATOM 805 O O . TYR A 1 100 ? -8.125 -11.100 20.722 1.00 61.94 100 TYR A O 1
ATOM 813 N N . ASN A 1 101 ? -6.923 -9.911 19.241 1.00 72.50 101 ASN A N 1
ATOM 814 C CA . ASN A 1 101 ? -7.344 -10.622 18.043 1.00 72.50 101 ASN A CA 1
ATOM 815 C C . ASN A 1 101 ? -8.834 -10.418 17.649 1.00 72.50 101 ASN A C 1
ATOM 817 O O . ASN A 1 101 ? -9.301 -11.048 16.696 1.00 72.50 101 ASN A O 1
ATOM 821 N N . HIS A 1 102 ? -9.609 -9.565 18.336 1.00 82.62 102 HIS A N 1
ATOM 822 C CA . HIS A 1 102 ? -11.020 -9.274 18.019 1.00 82.62 102 HIS A CA 1
ATOM 823 C C . HIS A 1 102 ? -11.156 -8.582 16.660 1.00 82.62 102 HIS A C 1
ATOM 825 O O . HIS A 1 102 ? -11.830 -9.102 15.766 1.00 82.62 102 HIS A O 1
ATOM 831 N N . SER A 1 103 ? -10.447 -7.470 16.463 1.00 82.75 103 SER A N 1
ATOM 832 C CA . SER A 1 103 ? -10.496 -6.685 15.221 1.00 82.75 103 SER A CA 1
ATOM 833 C C . SER A 1 103 ? -10.035 -7.496 14.005 1.00 82.75 103 SER A C 1
ATOM 835 O O . SER A 1 103 ? -10.583 -7.365 12.907 1.00 82.75 103 SER A O 1
ATOM 837 N N . ASN A 1 104 ? -9.091 -8.424 14.194 1.00 84.81 104 ASN A N 1
ATOM 838 C CA . ASN A 1 104 ? -8.684 -9.381 13.161 1.00 84.81 104 ASN A CA 1
ATOM 839 C C . ASN A 1 104 ? -9.801 -10.374 12.802 1.00 84.81 104 ASN A C 1
ATOM 841 O O . ASN A 1 104 ? -10.039 -10.635 11.620 1.00 84.81 104 ASN A O 1
ATOM 845 N N . ARG A 1 105 ? -10.519 -10.921 13.792 1.00 89.81 105 ARG A N 1
ATOM 846 C CA . ARG A 1 105 ? -11.649 -11.833 13.538 1.00 89.81 105 ARG A CA 1
ATOM 847 C C . ARG A 1 105 ? -12.801 -11.117 12.835 1.00 89.81 105 ARG A C 1
ATOM 849 O O . ARG A 1 105 ? -13.294 -11.629 11.829 1.00 89.81 105 ARG A O 1
ATOM 856 N N . VAL A 1 106 ? -13.190 -9.938 13.325 1.00 92.00 106 VAL A N 1
ATOM 857 C CA . VAL A 1 106 ? -14.282 -9.130 12.756 1.00 92.00 106 VAL A CA 1
ATOM 858 C C . VAL A 1 106 ? -13.964 -8.723 11.323 1.00 92.00 106 VAL A C 1
ATOM 860 O O . VAL A 1 106 ? -14.776 -8.952 10.430 1.00 92.00 106 VAL A O 1
ATOM 863 N N . SER A 1 107 ? -12.762 -8.207 11.067 1.00 92.88 107 SER A N 1
ATOM 864 C CA . SER A 1 107 ? -12.364 -7.824 9.709 1.00 92.88 107 SER A CA 1
ATOM 865 C C . SER A 1 107 ? -12.332 -9.000 8.739 1.00 92.88 107 SER A C 1
ATOM 867 O O . SER A 1 107 ? -12.804 -8.871 7.608 1.00 92.88 107 SER A O 1
ATOM 869 N N . ARG A 1 108 ? -11.849 -10.175 9.166 1.00 94.25 108 ARG A N 1
ATOM 870 C CA . ARG A 1 108 ? -11.871 -11.378 8.325 1.00 94.25 108 ARG A CA 1
ATOM 871 C C . ARG A 1 108 ? -13.299 -11.803 7.984 1.00 94.25 108 ARG A C 1
ATOM 873 O O . ARG A 1 108 ? -13.560 -12.132 6.830 1.00 94.25 108 ARG A O 1
ATOM 880 N N . LEU A 1 109 ? -14.215 -11.771 8.952 1.00 96.75 109 LEU A N 1
ATOM 881 C CA . LEU A 1 109 ? -15.630 -12.066 8.715 1.00 96.75 109 LEU A CA 1
ATOM 882 C C . LEU A 1 109 ? -16.267 -11.041 7.772 1.00 96.75 109 LEU A C 1
ATOM 884 O O . LEU A 1 109 ? -16.898 -11.439 6.798 1.00 96.75 109 LEU A O 1
ATOM 888 N N . ALA A 1 110 ? -16.037 -9.747 7.994 1.00 97.12 110 ALA A N 1
ATOM 889 C CA . ALA A 1 110 ? -16.544 -8.680 7.133 1.00 97.12 110 ALA A CA 1
ATOM 890 C C . ALA A 1 110 ? -16.067 -8.841 5.679 1.00 97.12 110 ALA A C 1
ATOM 892 O O . ALA A 1 110 ? -16.861 -8.718 4.749 1.00 97.12 110 ALA A O 1
ATOM 893 N N . LYS A 1 111 ? -14.792 -9.206 5.477 1.00 97.38 111 LYS A N 1
ATOM 894 C CA . LYS A 1 111 ? -14.239 -9.521 4.152 1.00 97.38 111 LYS A CA 1
ATOM 895 C C . LYS A 1 111 ? -14.951 -10.706 3.497 1.00 97.38 111 LYS A C 1
ATOM 897 O O . LYS A 1 111 ? -15.310 -10.616 2.329 1.00 97.38 111 LYS A O 1
ATOM 902 N N . LEU A 1 112 ? -15.149 -11.801 4.234 1.00 97.75 112 LEU A N 1
ATOM 903 C CA . LEU A 1 112 ? -15.832 -12.994 3.722 1.00 97.75 112 LEU A CA 1
ATOM 904 C C . LEU A 1 112 ? -17.290 -12.696 3.355 1.00 97.75 112 LEU A C 1
ATOM 906 O O . LEU A 1 112 ? -17.760 -13.160 2.320 1.00 97.75 112 LEU A O 1
ATOM 910 N N . ILE A 1 113 ? -17.987 -11.897 4.164 1.00 97.88 113 ILE A N 1
ATOM 911 C CA . ILE A 1 113 ? -19.356 -11.449 3.878 1.00 97.88 113 ILE A CA 1
ATOM 912 C C . ILE A 1 113 ? -19.371 -10.600 2.603 1.00 97.88 113 ILE A C 1
ATOM 914 O O . ILE A 1 113 ? -20.122 -10.908 1.685 1.00 97.88 113 ILE A O 1
ATOM 918 N N . ALA A 1 114 ? -18.488 -9.605 2.495 1.00 97.62 114 ALA A N 1
ATOM 919 C CA . ALA A 1 114 ? -18.378 -8.753 1.310 1.00 97.62 114 ALA A CA 1
ATOM 920 C C . ALA A 1 114 ? -18.062 -9.553 0.031 1.00 97.62 114 ALA A C 1
ATOM 922 O O . ALA A 1 114 ? -18.618 -9.272 -1.026 1.00 97.62 114 ALA A O 1
ATOM 923 N N . GLN A 1 115 ? -17.216 -10.584 0.133 1.00 97.69 115 GLN A N 1
ATOM 924 C CA . GLN A 1 115 ? -16.944 -11.520 -0.963 1.00 97.69 115 GLN A CA 1
ATOM 925 C C . GLN A 1 115 ? -18.179 -12.334 -1.354 1.00 97.69 115 GLN A C 1
ATOM 927 O O . GLN A 1 115 ? -18.409 -12.551 -2.535 1.00 97.69 115 GLN A O 1
ATOM 932 N N . LYS A 1 116 ? -18.978 -12.785 -0.381 1.00 98.00 116 LYS A N 1
ATOM 933 C CA . LYS A 1 116 ? -20.228 -13.519 -0.637 1.00 98.00 116 LYS A CA 1
ATOM 934 C C . LYS A 1 116 ? -21.348 -12.649 -1.199 1.00 98.00 116 LYS A C 1
ATOM 936 O O . LYS A 1 116 ? -22.304 -13.192 -1.734 1.00 98.00 116 LYS A O 1
ATOM 941 N N . MET A 1 117 ? -21.224 -11.334 -1.072 1.00 97.88 117 MET A N 1
ATOM 942 C CA . MET A 1 117 ? -22.122 -10.351 -1.672 1.00 97.88 117 MET A CA 1
ATOM 943 C C . MET A 1 117 ? -21.685 -9.930 -3.086 1.00 97.88 117 MET A C 1
ATOM 945 O O . MET A 1 117 ? -22.263 -8.993 -3.627 1.00 97.88 117 MET A O 1
ATOM 949 N N . ASP A 1 118 ? -20.659 -10.572 -3.660 1.00 97.31 118 ASP A N 1
ATOM 950 C CA . ASP A 1 118 ? -20.106 -10.269 -4.989 1.00 97.31 118 ASP A CA 1
ATOM 951 C C . ASP A 1 118 ? -19.712 -8.791 -5.179 1.00 97.31 118 ASP A C 1
ATOM 953 O O . ASP A 1 118 ? -19.782 -8.232 -6.276 1.00 97.31 118 ASP A O 1
ATOM 957 N N . LEU A 1 119 ? -19.262 -8.139 -4.099 1.00 97.69 119 LEU A N 1
ATOM 958 C CA . LEU A 1 119 ? -18.776 -6.762 -4.167 1.00 97.69 119 LEU A CA 1
ATOM 959 C C . LEU A 1 119 ? -17.456 -6.673 -4.939 1.00 97.69 119 LEU A C 1
ATOM 961 O O . LEU A 1 119 ? -16.646 -7.604 -4.971 1.00 97.69 119 LEU A O 1
ATOM 965 N N . ALA A 1 120 ? -17.191 -5.503 -5.522 1.00 97.62 120 ALA A N 1
ATOM 966 C CA . ALA A 1 120 ? -15.936 -5.262 -6.220 1.00 97.62 120 ALA A CA 1
ATOM 967 C C . ALA A 1 120 ? -14.739 -5.385 -5.259 1.00 97.62 120 ALA A C 1
ATOM 969 O O . ALA A 1 120 ? -14.804 -4.964 -4.103 1.00 97.62 120 ALA A O 1
ATOM 970 N N . SER A 1 121 ? -13.595 -5.882 -5.745 1.00 94.94 121 SER A N 1
ATOM 971 C CA . SER A 1 121 ? -12.395 -6.101 -4.913 1.00 94.94 121 SER A CA 1
ATOM 972 C C . SER A 1 121 ? -11.963 -4.852 -4.138 1.00 94.94 121 SER A C 1
ATOM 974 O O . SER A 1 121 ? -11.580 -4.944 -2.974 1.00 94.94 121 SER A O 1
ATOM 976 N N . LYS A 1 122 ? -12.105 -3.670 -4.752 1.00 94.44 122 LYS A N 1
ATOM 977 C CA . LYS A 1 122 ? -11.813 -2.378 -4.117 1.00 94.44 122 LYS A CA 1
ATOM 978 C C . LYS A 1 122 ? -12.735 -2.078 -2.929 1.00 94.44 122 LYS A C 1
ATOM 980 O O . LYS A 1 122 ? -12.307 -1.442 -1.971 1.00 94.44 122 LYS A O 1
ATOM 985 N N . GLU A 1 123 ? -13.993 -2.503 -2.982 1.00 96.88 123 GLU A N 1
ATOM 986 C CA . GLU A 1 123 ? -14.942 -2.339 -1.876 1.00 96.88 123 GLU A CA 1
ATOM 987 C C . GLU A 1 123 ? -14.691 -3.354 -0.768 1.00 96.88 123 GLU A C 1
AT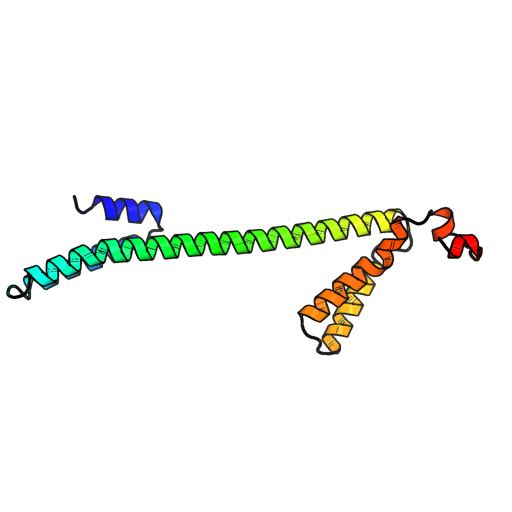OM 989 O O . GLU A 1 123 ? -14.685 -2.986 0.405 1.00 96.88 123 GLU A O 1
ATOM 994 N N . ILE A 1 124 ? -14.379 -4.600 -1.130 1.00 97.25 124 ILE A N 1
ATOM 995 C CA . ILE A 1 124 ? -13.991 -5.644 -0.174 1.00 97.25 124 ILE A CA 1
ATOM 996 C C . ILE A 1 124 ? -12.781 -5.194 0.660 1.00 97.25 124 ILE A C 1
ATOM 998 O O . ILE A 1 124 ? -12.788 -5.350 1.882 1.00 97.25 124 ILE A O 1
ATOM 1002 N N . GLU A 1 125 ? -11.753 -4.610 0.035 1.00 93.19 125 GLU A N 1
ATOM 1003 C CA . GLU A 1 125 ? -10.588 -4.088 0.763 1.00 93.19 125 GLU A CA 1
ATOM 1004 C C . GLU A 1 125 ? -10.935 -2.914 1.680 1.00 93.19 125 GLU A C 1
ATOM 1006 O O . GLU A 1 125 ? -10.459 -2.866 2.816 1.00 93.19 125 GLU A O 1
ATOM 1011 N N . LYS A 1 126 ? -11.803 -1.996 1.234 1.00 94.06 126 LYS A N 1
ATOM 1012 C CA . LYS A 1 126 ? -12.289 -0.895 2.078 1.00 94.06 126 LYS A CA 1
ATOM 1013 C C . LYS A 1 126 ? -13.034 -1.411 3.303 1.00 94.06 126 LYS A C 1
ATOM 1015 O O . LYS A 1 126 ? -12.755 -0.956 4.407 1.00 94.06 126 LYS A O 1
ATOM 1020 N N . ILE A 1 127 ? -13.948 -2.364 3.122 1.00 96.38 127 ILE A N 1
ATOM 1021 C CA . ILE A 1 127 ? -14.716 -2.978 4.214 1.00 96.38 127 ILE A CA 1
ATOM 1022 C C . ILE A 1 127 ? -13.774 -3.685 5.186 1.00 96.38 127 ILE A C 1
ATOM 1024 O O . ILE A 1 127 ? -13.884 -3.501 6.396 1.00 96.38 127 ILE A O 1
ATOM 1028 N N . TYR A 1 128 ? -12.817 -4.455 4.664 1.00 93.81 128 TYR A N 1
ATOM 1029 C CA . TYR A 1 128 ? -11.808 -5.127 5.474 1.00 93.81 128 TYR A CA 1
ATOM 1030 C C . TYR A 1 128 ? -11.022 -4.132 6.336 1.00 93.81 128 TYR A C 1
ATOM 1032 O O . TYR A 1 128 ? -10.914 -4.323 7.547 1.00 93.81 128 TYR A O 1
ATOM 1040 N N . LEU A 1 129 ? -10.517 -3.052 5.735 1.00 91.12 129 LEU A N 1
ATOM 1041 C CA . LEU A 1 129 ? -9.745 -2.031 6.440 1.00 91.12 129 LEU A CA 1
ATOM 1042 C C . LEU A 1 129 ? -10.592 -1.267 7.469 1.00 91.12 129 LEU A C 1
ATOM 1044 O O . LEU A 1 129 ? -10.149 -1.083 8.602 1.00 91.12 129 LEU A O 1
ATOM 1048 N N . ALA A 1 130 ? -11.817 -0.877 7.108 1.00 92.19 130 ALA A N 1
ATOM 1049 C CA . ALA A 1 130 ? -12.746 -0.204 8.013 1.00 92.19 130 ALA A CA 1
ATOM 1050 C C . ALA A 1 130 ? -13.069 -1.081 9.229 1.00 92.19 130 ALA A C 1
ATOM 1052 O O . ALA A 1 130 ? -12.989 -0.620 10.363 1.00 92.19 130 ALA A O 1
ATOM 1053 N N . ALA A 1 131 ? -13.338 -2.369 9.012 1.00 92.25 131 ALA A N 1
ATOM 1054 C CA . ALA A 1 131 ? -13.587 -3.317 10.090 1.00 92.25 131 ALA A CA 1
ATOM 1055 C C . ALA A 1 131 ? -12.354 -3.536 10.983 1.00 92.25 131 ALA A C 1
ATOM 1057 O O . ALA A 1 131 ? -12.501 -3.725 12.189 1.00 92.25 131 ALA A O 1
ATOM 1058 N N . ARG A 1 132 ? -11.130 -3.479 10.434 1.00 88.00 132 ARG A N 1
ATOM 1059 C CA . ARG A 1 132 ? -9.908 -3.532 11.256 1.00 88.00 132 ARG A CA 1
ATOM 1060 C C . ARG A 1 132 ? -9.793 -2.323 12.174 1.00 88.00 132 ARG A C 1
ATOM 1062 O O . ARG A 1 132 ? -9.416 -2.493 13.322 1.00 88.00 132 ARG A O 1
ATOM 1069 N N . LEU A 1 133 ? -10.116 -1.133 11.675 1.00 87.94 133 LEU A N 1
ATOM 1070 C CA . LEU A 1 133 ? -9.893 0.136 12.368 1.00 87.94 133 LEU A CA 1
ATOM 1071 C C . LEU A 1 133 ? -11.122 0.677 13.115 1.00 87.94 133 LEU A C 1
ATOM 1073 O O . LEU A 1 133 ? -11.019 1.747 13.702 1.00 87.94 133 LEU A O 1
ATOM 1077 N N . HIS A 1 134 ? -12.262 -0.019 13.110 1.00 89.62 134 HIS A N 1
ATOM 1078 C CA . HIS A 1 134 ? -13.538 0.512 13.617 1.00 89.62 134 HIS A CA 1
ATOM 1079 C C . HIS A 1 134 ? -13.469 1.053 15.056 1.00 89.62 134 HIS A C 1
ATOM 1081 O O . HIS A 1 134 ? -14.116 2.045 15.373 1.00 89.62 134 HIS A O 1
ATOM 1087 N N . ASP A 1 135 ? -12.631 0.439 15.889 1.00 86.06 135 ASP A N 1
ATOM 1088 C CA . ASP A 1 135 ? -12.470 0.764 17.304 1.00 86.06 135 ASP A CA 1
ATOM 1089 C C . ASP A 1 135 ? -11.256 1.663 17.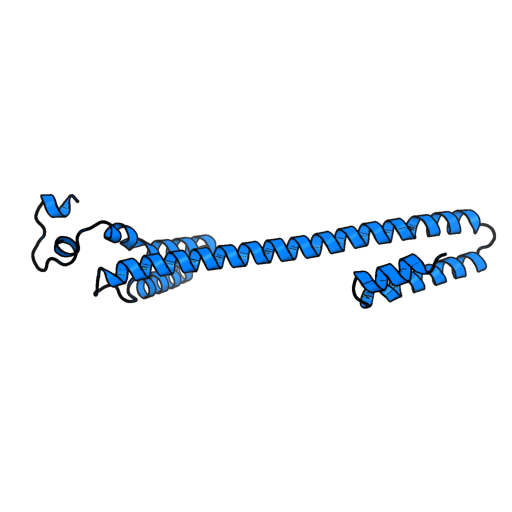606 1.00 86.06 135 ASP A C 1
ATOM 1091 O O . ASP A 1 135 ? -10.951 1.920 18.771 1.00 86.06 135 ASP A O 1
ATOM 1095 N N . ILE A 1 136 ? -10.565 2.193 16.587 1.00 84.31 136 ILE A N 1
ATOM 1096 C CA . ILE A 1 136 ? -9.353 3.012 16.777 1.00 84.31 136 ILE A CA 1
ATOM 1097 C C . ILE A 1 136 ? -9.600 4.262 17.640 1.00 84.31 136 ILE A C 1
ATOM 1099 O O . ILE A 1 136 ? -8.706 4.707 18.359 1.00 84.31 136 ILE A O 1
ATOM 1103 N N . GLY A 1 137 ? -10.826 4.795 17.634 1.00 84.69 137 GLY A N 1
ATOM 1104 C CA . GLY A 1 137 ? -11.219 5.947 18.452 1.00 84.69 137 GLY A CA 1
ATOM 1105 C C . GLY A 1 137 ? -11.114 5.701 19.962 1.00 84.69 137 GLY A C 1
ATOM 1106 O O . GLY A 1 137 ? -10.895 6.641 20.723 1.00 84.69 137 GLY A O 1
ATOM 1107 N N . LYS A 1 138 ? -11.163 4.438 20.408 1.00 84.56 138 LYS A N 1
ATOM 1108 C CA . LYS A 1 138 ? -11.045 4.070 21.829 1.00 84.56 138 LYS A CA 1
ATOM 1109 C C . LYS A 1 138 ? -9.650 4.349 22.410 1.00 84.56 138 LYS A C 1
ATOM 1111 O O . LYS A 1 138 ? -9.508 4.435 23.631 1.00 84.56 138 LYS A O 1
ATOM 1116 N N . ILE A 1 139 ? -8.623 4.569 21.573 1.00 81.44 139 ILE A N 1
ATOM 1117 C CA . ILE A 1 139 ? -7.261 4.919 22.027 1.00 81.44 139 ILE A CA 1
ATOM 1118 C C . ILE A 1 139 ? -7.257 6.177 22.912 1.00 81.44 139 ILE A C 1
ATOM 1120 O O . ILE A 1 139 ? -6.451 6.252 23.842 1.00 81.44 139 ILE A O 1
ATOM 1124 N N . GLY A 1 140 ? -8.164 7.133 22.690 1.00 83.31 140 GLY A N 1
ATOM 1125 C CA . GLY A 1 140 ? -8.253 8.365 23.486 1.00 83.31 140 GLY A CA 1
ATOM 1126 C C . GLY A 1 140 ? -8.935 8.213 24.852 1.00 83.31 140 GLY A C 1
ATOM 1127 O O . GLY A 1 140 ? -8.692 9.018 25.746 1.00 83.31 140 GLY A O 1
ATOM 1128 N N . ILE A 1 141 ? -9.742 7.168 25.058 1.00 85.62 141 ILE A N 1
ATOM 1129 C CA . ILE A 1 141 ? -10.631 7.051 26.227 1.00 85.62 141 ILE A CA 1
ATOM 1130 C C . ILE A 1 141 ? -9.896 6.456 27.431 1.00 85.62 141 ILE A C 1
ATOM 1132 O O . ILE A 1 141 ? -9.177 5.469 27.291 1.00 85.62 141 ILE A O 1
ATOM 1136 N N . ASN A 1 142 ? -10.046 7.031 28.629 1.00 85.25 142 ASN A N 1
ATOM 1137 C CA . ASN A 1 142 ? -9.392 6.518 29.841 1.00 85.25 142 ASN A CA 1
ATOM 1138 C C . ASN A 1 142 ? -9.807 5.057 30.122 1.00 85.25 142 ASN A C 1
ATOM 1140 O O . ASN A 1 142 ? -10.987 4.727 30.034 1.00 85.25 142 ASN A O 1
ATOM 1144 N N . THR A 1 143 ? -8.858 4.187 30.489 1.00 81.31 143 THR A N 1
ATOM 1145 C CA . THR A 1 143 ? -9.123 2.768 30.790 1.00 81.31 143 THR A CA 1
ATOM 1146 C C . THR A 1 143 ? -10.108 2.571 31.937 1.00 81.31 143 THR A C 1
ATOM 1148 O O . THR A 1 143 ? -10.841 1.585 31.928 1.00 81.31 143 THR A O 1
ATOM 1151 N N . THR A 1 144 ? -10.167 3.496 32.900 1.00 84.81 144 THR A N 1
ATOM 1152 C CA . THR A 1 144 ? -11.131 3.440 34.011 1.00 84.81 144 THR A CA 1
ATOM 1153 C C . THR A 1 144 ? -12.572 3.629 33.548 1.00 84.81 144 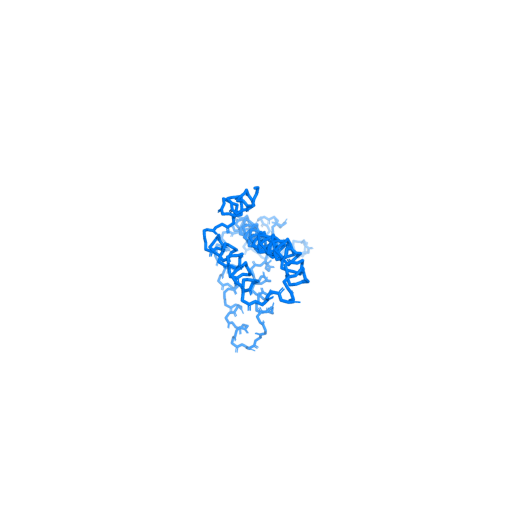THR A C 1
ATOM 1155 O O . THR A 1 144 ? -13.474 3.065 34.160 1.00 84.81 144 THR A O 1
ATOM 1158 N N . ILE A 1 145 ? -12.779 4.386 32.466 1.00 85.56 145 ILE A N 1
ATOM 1159 C CA . ILE A 1 145 ? -14.079 4.582 31.816 1.00 85.56 145 ILE A CA 1
ATOM 1160 C C . ILE A 1 145 ? -14.336 3.423 30.852 1.00 85.56 145 ILE A C 1
ATOM 1162 O O . ILE A 1 145 ? -15.370 2.769 30.936 1.00 85.56 145 ILE A O 1
ATOM 1166 N N . LEU A 1 146 ? -13.364 3.121 29.985 1.00 83.81 146 LEU A N 1
ATOM 1167 C CA . LEU A 1 146 ? -13.479 2.104 28.938 1.00 83.81 146 LEU A CA 1
ATOM 1168 C C . LEU A 1 146 ? -13.816 0.712 29.498 1.00 83.81 146 LEU A C 1
ATOM 1170 O O . LEU A 1 146 ? -14.638 0.007 28.923 1.00 83.81 146 LEU A O 1
ATOM 1174 N N . ASN A 1 147 ? -13.217 0.346 30.636 1.00 82.00 147 ASN A N 1
ATOM 1175 C CA . ASN A 1 147 ? -13.371 -0.969 31.265 1.00 82.00 147 ASN A CA 1
ATOM 1176 C C . ASN A 1 147 ? -14.265 -0.937 32.517 1.00 82.00 147 ASN A C 1
ATOM 1178 O O . ASN A 1 147 ? -14.202 -1.851 33.345 1.00 82.00 147 ASN A O 1
ATOM 1182 N N . LYS A 1 148 ? -15.069 0.119 32.707 1.00 85.12 148 LYS A N 1
ATOM 1183 C CA . LYS A 1 148 ? -15.941 0.244 33.880 1.00 85.12 148 LYS A CA 1
ATOM 118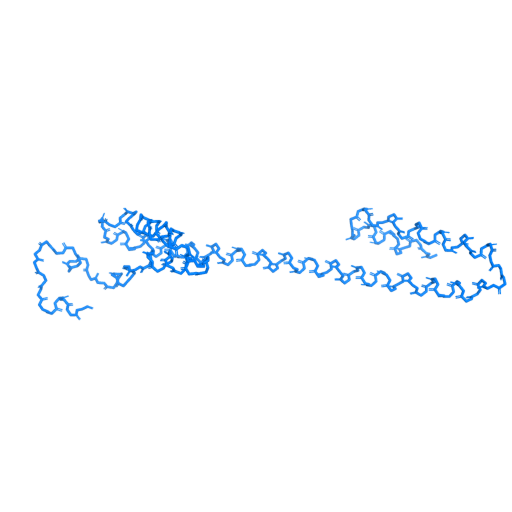4 C C . LYS A 1 148 ? -16.979 -0.894 33.877 1.00 85.12 148 LYS A C 1
ATOM 1186 O O . LYS A 1 148 ? -17.740 -1.013 32.921 1.00 85.12 148 LYS A O 1
ATOM 1191 N N . PRO A 1 149 ? -17.073 -1.721 34.939 1.00 84.38 149 PRO A N 1
ATOM 1192 C CA . PRO A 1 149 ? -18.040 -2.826 34.991 1.00 84.38 149 PRO A CA 1
ATOM 1193 C C . PRO A 1 149 ? -19.482 -2.349 35.231 1.00 84.38 149 PRO A C 1
ATOM 1195 O O . PRO A 1 149 ? -20.438 -3.100 35.058 1.00 84.38 149 PRO A O 1
ATOM 1198 N N . GLN A 1 150 ? -19.638 -1.105 35.680 1.00 91.12 150 GLN A N 1
ATOM 1199 C CA . GLN A 1 150 ? -20.916 -0.455 35.948 1.00 91.12 150 GLN A CA 1
ATOM 1200 C C . GLN A 1 150 ? -21.325 0.405 34.752 1.00 91.12 150 GLN A C 1
ATOM 1202 O O . GLN A 1 150 ? -20.502 0.746 33.906 1.00 91.12 150 GLN A O 1
ATOM 1207 N N . LYS A 1 151 ? -22.597 0.817 34.714 1.00 89.69 151 LYS A N 1
ATOM 1208 C CA . LYS A 1 151 ? -23.064 1.779 33.711 1.00 89.69 151 LYS A CA 1
ATOM 1209 C C . LYS A 1 151 ? -22.250 3.076 33.785 1.00 89.69 151 LYS A C 1
ATOM 1211 O O . LYS A 1 151 ? -21.948 3.558 34.879 1.00 89.69 151 LYS A O 1
ATOM 1216 N N . LEU A 1 152 ? -21.937 3.621 32.613 1.00 90.75 152 LEU A N 1
ATOM 1217 C CA . LEU A 1 152 ? -21.333 4.942 32.479 1.00 90.75 152 LEU A CA 1
ATOM 1218 C C . LEU A 1 152 ? -22.323 6.022 32.935 1.00 90.75 152 LEU A C 1
ATOM 1220 O O . LEU A 1 152 ? -23.537 5.873 32.748 1.00 90.75 152 LEU A O 1
ATOM 1224 N N . SER A 1 153 ? -21.810 7.096 33.531 1.00 92.25 153 SER A N 1
ATOM 1225 C CA . SER A 1 153 ? -22.579 8.323 33.740 1.00 92.25 153 SER A CA 1
ATOM 1226 C C . SER A 1 153 ? -22.839 9.027 32.403 1.00 92.25 153 SER A C 1
ATOM 1228 O O . SER A 1 153 ? -22.230 8.699 31.382 1.00 92.25 153 SER A O 1
ATOM 1230 N N . ALA A 1 154 ? -23.753 10.000 32.392 1.00 90.75 154 ALA A N 1
ATOM 1231 C CA . ALA A 1 154 ? -24.044 10.769 31.183 1.00 90.75 154 ALA A CA 1
ATOM 1232 C C . ALA A 1 154 ? -22.814 11.560 30.702 1.00 90.75 154 ALA A C 1
ATOM 1234 O O . ALA A 1 154 ? -22.579 11.663 29.501 1.00 90.75 154 ALA A O 1
ATOM 1235 N N . GLU A 1 155 ? -22.010 12.065 31.639 1.00 88.25 155 GLU A N 1
ATOM 1236 C CA . GLU A 1 155 ? -20.761 12.775 31.365 1.00 88.25 155 GLU A CA 1
ATOM 1237 C C . GLU A 1 155 ? -19.691 11.823 30.823 1.00 88.25 155 GLU A C 1
ATOM 1239 O O . GLU A 1 155 ? -19.030 12.154 29.848 1.00 88.25 155 GLU A O 1
ATOM 1244 N N . GLU A 1 156 ? -19.552 10.626 31.407 1.00 87.31 156 GLU A N 1
ATOM 1245 C CA . GLU A 1 156 ? -18.614 9.598 30.935 1.00 87.31 156 GLU A CA 1
ATOM 1246 C C . GLU A 1 156 ? -18.965 9.085 29.530 1.00 87.31 156 GLU A C 1
ATOM 1248 O O . GLU A 1 156 ? -18.066 8.753 28.764 1.00 87.31 156 GLU A O 1
ATOM 1253 N N . PHE A 1 157 ? -20.256 9.015 29.187 1.00 85.75 157 PHE A N 1
ATOM 1254 C CA . PHE A 1 157 ? -20.730 8.572 27.871 1.00 85.75 157 PHE A CA 1
ATOM 1255 C C . PHE A 1 157 ? -20.548 9.630 26.770 1.00 85.75 157 PHE A C 1
ATOM 1257 O O . PHE A 1 157 ? -20.527 9.288 25.591 1.00 85.75 157 PHE A O 1
ATOM 1264 N N . ALA A 1 158 ? -20.452 10.910 27.137 1.00 83.62 158 ALA A N 1
ATOM 1265 C CA . ALA A 1 158 ? -20.317 12.022 26.196 1.00 83.62 158 ALA A CA 1
ATOM 1266 C C . ALA A 1 158 ? -18.856 12.355 25.816 1.00 83.62 158 ALA A C 1
ATOM 1268 O O . ALA A 1 158 ? -18.645 13.268 25.014 1.00 83.62 158 ALA A O 1
ATOM 1269 N N . LEU A 1 159 ? -17.876 11.656 26.405 1.00 76.31 159 LEU A N 1
ATOM 1270 C CA . LEU A 1 159 ? -16.435 11.772 26.124 1.00 76.31 159 LEU A CA 1
ATOM 1271 C C . LEU A 1 159 ? -16.023 10.979 24.878 1.00 76.31 159 LEU A C 1
ATOM 1273 O O . LEU A 1 159 ? -15.146 11.490 24.145 1.00 76.31 159 LEU A O 1
#

Radius of gyration: 32.35 Å; chains: 1; bounding box: 61×26×94 Å

Foldseek 3Di:
DPCPCLVVCCVPPPNPCSVVLVVLVVVLVVVLVVPVVCNPVSVVVSVVVSVVVVVVVVVVVVVVVVVVVVVVVVVVVVVVVVVVLVVLQVLVCVLPVVCVCVLVVQLVVQLVVCVVVVHDPVVSVVSSSCSSCVCSVCSPQHSCLVVPPDDDDPVSVVD

Secondary structure (DSSP, 8-state):
-TTHHHHHHHHHS-HHHHTHHHHHHHHHHHHHHH-GGGHHHHHHHHHHHHHHHHHHHHHHHHHHHHHHHHHHHHHHHHHHHHHHHHHHHHHHHHH-TT-TTHHHHHHHHHHHHHHHTT--HHHHHHHHHHHHHTTGGGGGS-HHHHT-SSPPPHHHHT-

InterPro domains:
  IPR003607 HD/PDEase domain [cd00077] (98-148)
  IPR006674 HD domain [PF01966] (99-151)
  IPR037522 HD-GYP domain [PS51832] (77-159)